Protein AF-A0A378WDT0-F1 (afdb_monomer_lite)

Secondary structure (DSSP, 8-state):
--HHHHHHHHHHHTTS-TTS-HHHHHHHHHHHHHHHHHHHHHHTTPPPPHHHHHHHHHHHHHHHHH--SHHHHHHHHHHHHHHHHHHHHHHTS---HHHHHS-------------

Structure (mmCIF, N/CA/C/O backbone):
data_AF-A0A378WDT0-F1
#
_entry.id   AF-A0A378WDT0-F1
#
loop_
_atom_site.group_PDB
_atom_site.id
_atom_site.type_symbol
_atom_site.label_atom_id
_atom_site.label_alt_id
_atom_site.label_comp_id
_atom_site.label_asym_id
_atom_site.label_entity_id
_atom_site.label_seq_id
_atom_site.pdbx_PDB_ins_code
_atom_site.Cartn_x
_atom_site.Cartn_y
_atom_site.Cartn_z
_atom_site.occupancy
_atom_site.B_iso_or_equiv
_atom_site.auth_seq_id
_atom_site.auth_comp_id
_atom_site.auth_asym_id
_atom_site.auth_atom_id
_atom_site.pdbx_PDB_model_num
ATOM 1 N N . MET A 1 1 ? -18.694 -9.913 4.792 1.00 42.41 1 MET A N 1
ATOM 2 C CA . MET A 1 1 ? -17.510 -10.444 4.072 1.00 42.41 1 MET A CA 1
ATOM 3 C C . MET A 1 1 ? -17.487 -9.944 2.622 1.00 42.41 1 MET A C 1
ATOM 5 O O . MET A 1 1 ? -17.526 -10.750 1.705 1.00 42.41 1 MET A O 1
ATOM 9 N N . SER A 1 2 ? -17.461 -8.627 2.400 1.00 49.72 2 SER A N 1
ATOM 10 C CA . SER A 1 2 ? -17.466 -8.043 1.045 1.00 49.72 2 SER A CA 1
ATOM 11 C C . SER A 1 2 ? -16.103 -7.433 0.726 1.00 49.72 2 SER A C 1
ATOM 13 O O . SER A 1 2 ? -15.420 -7.862 -0.200 1.00 49.72 2 SER A O 1
ATOM 15 N N . ASP A 1 3 ? -15.631 -6.529 1.585 1.00 50.47 3 ASP A N 1
ATOM 16 C CA . ASP A 1 3 ? -14.592 -5.590 1.150 1.00 50.47 3 ASP A CA 1
ATOM 17 C C . ASP A 1 3 ? -13.176 -6.143 1.307 1.00 50.47 3 ASP A C 1
ATOM 19 O O . ASP A 1 3 ? -12.344 -5.962 0.426 1.00 50.47 3 ASP A O 1
ATOM 23 N N . VAL A 1 4 ? -12.910 -6.924 2.360 1.00 50.34 4 VAL A N 1
ATOM 24 C CA . VAL A 1 4 ? -11.612 -7.603 2.551 1.00 50.34 4 VAL A CA 1
ATOM 25 C C . VAL A 1 4 ? -11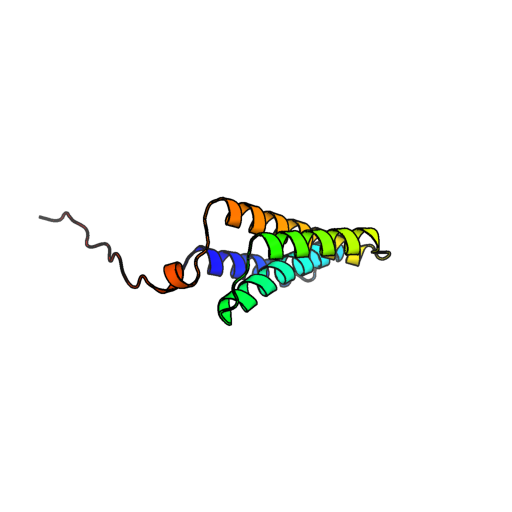.383 -8.685 1.492 1.00 50.34 4 VAL A C 1
ATOM 27 O O . VAL A 1 4 ? -10.258 -8.879 1.026 1.00 50.34 4 VAL A O 1
ATOM 30 N N . LEU A 1 5 ? -12.450 -9.380 1.082 1.00 50.59 5 LEU A N 1
ATOM 31 C CA . LEU A 1 5 ? -12.375 -10.383 0.024 1.00 50.59 5 LEU A CA 1
ATOM 32 C C . LEU A 1 5 ? -12.153 -9.705 -1.334 1.00 50.59 5 LEU A C 1
ATOM 34 O O . LEU A 1 5 ? -11.256 -10.116 -2.061 1.00 50.59 5 LEU A O 1
ATOM 38 N N . ALA A 1 6 ? -12.874 -8.615 -1.620 1.00 56.97 6 ALA A N 1
ATOM 39 C CA . ALA A 1 6 ? -12.684 -7.814 -2.828 1.00 56.97 6 ALA A CA 1
ATOM 40 C C . ALA A 1 6 ? -11.280 -7.188 -2.902 1.00 56.97 6 ALA A C 1
ATOM 42 O O . ALA A 1 6 ? -10.641 -7.232 -3.952 1.00 56.97 6 ALA A O 1
ATOM 43 N N . LEU A 1 7 ? -10.749 -6.681 -1.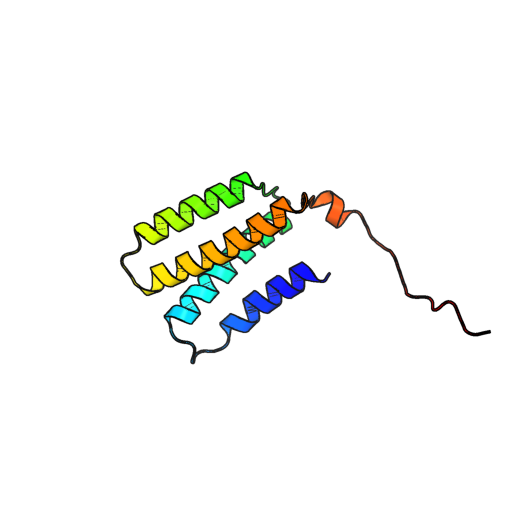784 1.00 54.44 7 LEU A N 1
ATOM 44 C CA . LEU A 1 7 ? -9.373 -6.181 -1.675 1.00 54.44 7 LEU A CA 1
ATOM 45 C C . LEU A 1 7 ? -8.351 -7.283 -1.963 1.00 54.44 7 LEU A C 1
ATOM 47 O O . LEU A 1 7 ? -7.405 -7.077 -2.727 1.00 54.44 7 LEU A O 1
ATOM 51 N N . ARG A 1 8 ? -8.553 -8.476 -1.396 1.00 60.28 8 ARG A N 1
ATOM 52 C CA . ARG A 1 8 ? -7.688 -9.637 -1.631 1.00 60.28 8 ARG A CA 1
ATOM 53 C C . ARG A 1 8 ? -7.764 -10.122 -3.079 1.00 60.28 8 ARG A C 1
ATOM 55 O O . ARG A 1 8 ? -6.726 -10.413 -3.671 1.00 60.28 8 ARG A O 1
ATOM 62 N N . GLU A 1 9 ? -8.954 -10.215 -3.660 1.00 60.62 9 GLU A N 1
ATOM 63 C CA . GLU A 1 9 ? -9.151 -10.655 -5.043 1.00 60.62 9 GLU A CA 1
ATOM 64 C C . GLU A 1 9 ? -8.597 -9.638 -6.044 1.00 60.62 9 GLU A C 1
ATOM 66 O O . GLU A 1 9 ? -7.865 -10.031 -6.951 1.00 60.62 9 GLU A O 1
ATOM 71 N N . ALA A 1 10 ? -8.809 -8.337 -5.825 1.00 57.94 10 ALA A N 1
ATOM 72 C CA . ALA A 1 10 ? -8.216 -7.275 -6.638 1.00 57.94 10 ALA A CA 1
ATOM 73 C C . ALA A 1 10 ? -6.679 -7.269 -6.561 1.00 57.94 10 ALA A C 1
ATOM 75 O O . ALA A 1 10 ? -6.009 -7.042 -7.572 1.00 57.94 10 ALA A O 1
ATOM 76 N N . ALA A 1 11 ? -6.107 -7.555 -5.386 1.00 56.69 11 ALA A N 1
ATOM 77 C CA . ALA A 1 11 ? -4.663 -7.697 -5.213 1.00 56.69 11 ALA A CA 1
ATOM 78 C C . ALA A 1 11 ? -4.105 -8.960 -5.900 1.00 56.69 11 ALA A C 1
ATOM 80 O O . ALA A 1 11 ? -2.997 -8.939 -6.429 1.00 56.69 11 ALA A O 1
ATOM 81 N N . THR A 1 12 ? -4.871 -10.055 -5.924 1.00 56.19 12 THR A N 1
ATOM 82 C CA . THR A 1 12 ? -4.422 -11.358 -6.446 1.00 56.19 12 THR A CA 1
ATOM 83 C C . THR A 1 12 ? -4.609 -11.484 -7.962 1.00 56.19 12 THR A C 1
ATOM 85 O O . THR A 1 12 ? -3.755 -12.058 -8.639 1.00 56.19 12 THR A O 1
ATOM 88 N N . ALA A 1 13 ? -5.695 -10.940 -8.521 1.00 57.84 13 ALA A N 1
ATOM 89 C CA . ALA A 1 13 ? -6.009 -11.026 -9.949 1.00 57.84 13 ALA A CA 1
ATOM 90 C C . ALA A 1 13 ? -4.960 -10.3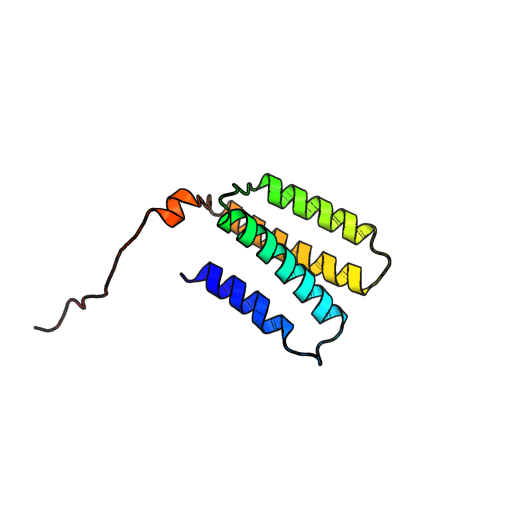25 -10.831 1.00 57.84 13 ALA A C 1
ATOM 92 O O . ALA A 1 13 ? -4.666 -10.786 -11.930 1.00 57.84 13 ALA A O 1
ATOM 93 N N . ARG A 1 14 ? -4.330 -9.259 -10.325 1.00 52.62 14 ARG A N 1
ATOM 94 C CA . ARG A 1 14 ? -3.327 -8.468 -11.058 1.00 52.62 14 ARG A CA 1
ATOM 95 C C . ARG A 1 14 ? -1.933 -9.102 -11.122 1.00 52.62 14 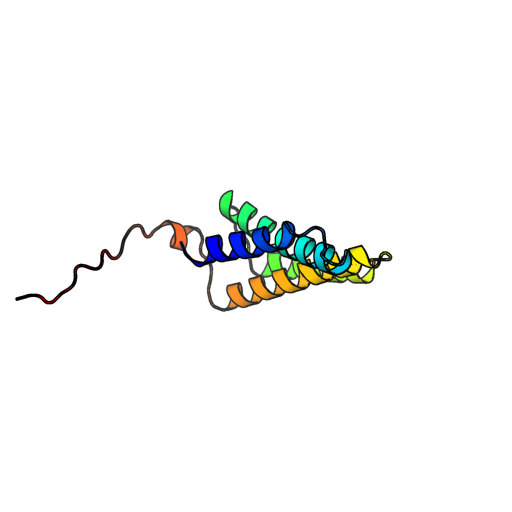ARG A C 1
ATOM 97 O O . ARG A 1 14 ? -1.107 -8.658 -11.907 1.00 52.62 14 ARG A O 1
ATOM 104 N N . ALA A 1 15 ? -1.666 -10.145 -10.334 1.00 51.56 15 ALA A N 1
ATOM 105 C CA . ALA A 1 15 ? -0.342 -10.766 -10.242 1.00 51.56 15 ALA A CA 1
ATOM 106 C C . ALA A 1 15 ? -0.108 -11.931 -11.230 1.00 51.56 15 ALA A C 1
ATOM 108 O O . ALA A 1 15 ? 1.013 -12.429 -11.321 1.00 51.56 15 ALA A O 1
ATOM 109 N N . LYS A 1 16 ? -1.143 -12.415 -11.940 1.00 53.12 16 LYS A N 1
ATOM 110 C CA . LYS A 1 16 ? -1.066 -13.657 -12.741 1.00 53.12 16 LYS A CA 1
ATOM 111 C C . LYS A 1 16 ? -0.718 -13.486 -14.221 1.00 53.12 16 LYS A C 1
ATOM 113 O O . LYS A 1 16 ? -0.444 -14.496 -14.866 1.00 53.12 16 LYS A O 1
ATOM 118 N N . ASP A 1 17 ? -0.692 -12.273 -14.762 1.00 51.88 17 ASP A N 1
ATOM 119 C CA . ASP A 1 17 ? -0.436 -12.077 -16.190 1.00 51.88 17 ASP A CA 1
ATOM 120 C C . ASP A 1 17 ? 1.031 -11.687 -16.446 1.00 51.88 17 ASP A C 1
ATOM 122 O O . ASP A 1 17 ? 1.500 -10.611 -16.085 1.00 51.88 17 ASP A O 1
ATOM 126 N N . ARG A 1 18 ? 1.782 -12.625 -17.032 1.00 52.28 18 ARG A N 1
ATOM 127 C CA . ARG A 1 18 ? 3.225 -12.519 -17.313 1.00 52.28 18 ARG A CA 1
ATOM 128 C C . ARG A 1 18 ? 3.535 -11.771 -18.618 1.00 52.28 18 ARG A C 1
ATOM 130 O O . ARG A 1 18 ? 4.701 -11.690 -18.989 1.00 52.28 18 ARG A O 1
ATOM 137 N N . THR A 1 19 ? 2.516 -11.246 -19.305 1.00 56.78 19 THR A N 1
ATOM 138 C CA . THR A 1 19 ? 2.676 -10.325 -20.449 1.00 56.78 19 THR A CA 1
ATOM 139 C C . THR A 1 19 ? 2.603 -8.851 -20.044 1.00 56.78 19 THR A C 1
ATOM 141 O O . THR A 1 19 ? 2.834 -7.969 -20.869 1.00 56.78 19 THR A O 1
ATOM 144 N N . ILE A 1 20 ? 2.317 -8.583 -18.767 1.00 61.69 20 ILE A N 1
ATOM 145 C CA . ILE A 1 20 ? 2.223 -7.241 -18.208 1.00 61.69 20 ILE A CA 1
ATOM 146 C C . ILE A 1 20 ? 3.602 -6.575 -18.225 1.00 61.69 20 ILE A C 1
ATOM 148 O O . ILE A 1 20 ? 4.587 -7.143 -17.750 1.00 61.69 20 ILE A O 1
ATOM 152 N N . ASP A 1 21 ? 3.637 -5.353 -18.760 1.00 79.94 21 ASP A N 1
ATOM 153 C CA . ASP A 1 21 ? 4.775 -4.437 -18.698 1.00 79.94 21 ASP A CA 1
ATOM 154 C C . ASP A 1 21 ? 5.447 -4.505 -17.305 1.00 79.94 21 ASP A C 1
ATOM 156 O O . ASP A 1 21 ? 4.751 -4.387 -16.289 1.00 79.94 21 ASP A O 1
ATOM 160 N N . PRO A 1 22 ? 6.779 -4.691 -17.214 1.00 80.81 22 PRO A N 1
ATOM 161 C CA . PRO A 1 22 ? 7.473 -4.853 -15.936 1.00 80.81 22 PRO A CA 1
ATOM 162 C C . PRO A 1 22 ? 7.196 -3.738 -14.919 1.00 80.81 22 PRO A C 1
ATOM 164 O O . PRO A 1 22 ? 7.195 -3.984 -13.713 1.00 80.81 22 PRO A O 1
ATOM 167 N N . ASN A 1 23 ? 6.922 -2.522 -15.388 1.00 83.44 23 ASN A N 1
ATOM 168 C CA . ASN A 1 23 ? 6.556 -1.384 -14.558 1.00 83.44 23 ASN A CA 1
ATOM 169 C C . ASN A 1 23 ? 5.132 -1.508 -14.013 1.00 83.44 23 ASN A C 1
ATOM 171 O O . ASN A 1 23 ? 4.894 -1.260 -12.832 1.00 83.44 23 ASN A O 1
ATOM 175 N N . VAL A 1 24 ? 4.186 -1.944 -14.845 1.00 81.94 24 VAL A N 1
ATOM 176 C CA . VAL A 1 24 ? 2.803 -2.205 -14.421 1.00 81.94 24 VAL A CA 1
ATOM 177 C C . VAL A 1 24 ? 2.771 -3.352 -13.408 1.00 81.94 24 VAL A C 1
ATOM 179 O O . VAL A 1 24 ? 2.076 -3.269 -12.391 1.00 81.94 24 VAL A O 1
ATOM 182 N N . PHE A 1 25 ? 3.585 -4.389 -13.619 1.00 83.50 25 PHE A N 1
ATOM 183 C CA . PHE A 1 25 ? 3.758 -5.467 -12.649 1.00 83.50 25 PHE A CA 1
ATOM 184 C C . PHE A 1 25 ? 4.360 -4.956 -11.331 1.00 83.50 25 PHE A C 1
ATOM 186 O O . PHE A 1 25 ? 3.835 -5.263 -10.257 1.00 83.50 25 PHE A O 1
ATOM 193 N N . ALA A 1 26 ? 5.417 -4.138 -11.389 1.00 86.06 26 ALA A N 1
ATOM 194 C CA . ALA A 1 26 ? 6.037 -3.544 -10.204 1.00 86.06 26 ALA A CA 1
ATOM 195 C C . ALA A 1 26 ? 5.044 -2.674 -9.416 1.00 86.06 26 ALA A C 1
ATOM 197 O O . ALA A 1 26 ? 4.917 -2.835 -8.200 1.00 86.06 26 ALA A O 1
ATOM 198 N N . TYR A 1 27 ? 4.271 -1.833 -10.106 1.00 87.12 27 TYR A N 1
ATOM 199 C CA . TYR A 1 27 ? 3.217 -1.010 -9.514 1.00 87.12 27 TYR A CA 1
ATOM 200 C C . TYR A 1 27 ? 2.174 -1.848 -8.775 1.00 87.12 27 TYR A C 1
ATOM 202 O O . TYR A 1 27 ? 1.893 -1.619 -7.595 1.00 87.12 27 TYR A O 1
ATOM 210 N N . HIS A 1 28 ? 1.617 -2.869 -9.428 1.00 84.19 28 HIS A N 1
ATOM 211 C CA . HIS A 1 28 ? 0.627 -3.730 -8.786 1.00 84.19 28 HIS A CA 1
ATOM 212 C C . HIS A 1 28 ? 1.214 -4.548 -7.636 1.00 84.19 28 HIS A C 1
ATOM 214 O O . HIS A 1 28 ? 0.529 -4.756 -6.634 1.00 84.19 28 HIS A O 1
ATOM 220 N N . THR A 1 29 ? 2.486 -4.937 -7.728 1.00 87.06 29 THR A N 1
ATOM 221 C CA . THR A 1 29 ? 3.199 -5.610 -6.637 1.00 87.06 29 THR A CA 1
ATOM 222 C C . THR A 1 29 ? 3.316 -4.703 -5.411 1.00 87.06 29 THR A C 1
ATOM 224 O O . THR A 1 29 ? 2.968 -5.128 -4.309 1.00 87.06 29 THR A O 1
ATOM 227 N N . GLY A 1 30 ? 3.731 -3.445 -5.584 1.00 88.12 30 GLY A N 1
ATOM 228 C CA . GLY A 1 30 ? 3.819 -2.482 -4.481 1.00 88.12 30 GLY A CA 1
ATOM 229 C C . GLY A 1 30 ? 2.462 -2.171 -3.855 1.00 88.12 30 GLY A C 1
ATOM 230 O O . GLY A 1 30 ? 2.322 -2.160 -2.631 1.00 88.12 30 GLY A O 1
ATOM 231 N N . SER A 1 31 ? 1.436 -2.020 -4.694 1.00 87.00 31 SER A N 1
ATOM 232 C CA . SER A 1 31 ? 0.049 -1.828 -4.264 1.00 87.00 31 SER A CA 1
ATOM 233 C C . SER A 1 31 ? -0.464 -3.008 -3.424 1.00 87.00 31 SER A C 1
ATOM 235 O O . SER A 1 31 ? -0.944 -2.820 -2.305 1.00 87.00 31 SER A O 1
ATOM 237 N N . ALA A 1 32 ? -0.294 -4.242 -3.908 1.00 85.62 32 ALA A N 1
ATOM 238 C CA . ALA A 1 32 ? -0.710 -5.447 -3.194 1.00 85.62 32 ALA A CA 1
ATOM 239 C C . ALA A 1 32 ? 0.061 -5.646 -1.879 1.00 85.62 32 ALA A C 1
ATOM 241 O O . ALA A 1 32 ? -0.520 -6.074 -0.879 1.00 85.62 32 ALA A O 1
ATOM 242 N N . TYR A 1 33 ? 1.357 -5.322 -1.858 1.00 90.31 33 TYR A N 1
ATOM 243 C CA . TYR A 1 33 ? 2.182 -5.419 -0.656 1.00 90.31 33 TYR A CA 1
ATOM 244 C C . TYR A 1 33 ? 1.701 -4.478 0.456 1.00 90.31 33 TYR A C 1
ATOM 246 O O . TYR A 1 33 ? 1.586 -4.908 1.606 1.00 90.31 33 TYR A O 1
ATOM 254 N N . ALA A 1 34 ? 1.366 -3.228 0.120 1.00 88.31 34 ALA A N 1
ATOM 255 C CA . ALA A 1 34 ? 0.832 -2.260 1.079 1.00 88.31 34 ALA A CA 1
ATOM 256 C C . ALA A 1 34 ? -0.495 -2.739 1.696 1.00 88.31 34 ALA A C 1
ATOM 258 O O . ALA A 1 34 ? -0.621 -2.782 2.920 1.00 88.31 34 ALA A O 1
ATOM 259 N N . ALA A 1 35 ? -1.440 -3.202 0.869 1.00 86.31 35 ALA A N 1
ATOM 260 C CA . ALA A 1 35 ? -2.703 -3.764 1.355 1.00 86.31 35 ALA A CA 1
ATOM 261 C C . ALA A 1 35 ? -2.480 -4.991 2.253 1.00 86.31 35 ALA A C 1
ATOM 263 O O . ALA A 1 35 ? -3.057 -5.099 3.334 1.00 86.31 35 ALA A O 1
ATOM 264 N N . ARG A 1 36 ? -1.603 -5.912 1.833 1.00 87.88 36 ARG A N 1
ATOM 265 C CA . ARG A 1 36 ? -1.316 -7.137 2.585 1.00 87.88 36 ARG A CA 1
ATOM 266 C C . ARG A 1 36 ? -0.725 -6.850 3.961 1.00 87.88 36 ARG A C 1
ATOM 268 O O . ARG A 1 36 ? -1.060 -7.568 4.895 1.00 87.88 36 ARG A O 1
ATOM 275 N N . LYS A 1 37 ? 0.138 -5.839 4.097 1.00 88.69 37 LYS A N 1
ATOM 276 C CA . LYS A 1 37 ? 0.711 -5.461 5.396 1.00 88.69 37 LYS A CA 1
ATOM 277 C C . LYS A 1 37 ? -0.358 -5.060 6.401 1.00 88.69 37 LYS A C 1
ATOM 279 O O . LYS A 1 37 ? -0.369 -5.597 7.501 1.00 88.69 37 LYS A O 1
ATOM 284 N N . VAL A 1 38 ? -1.264 -4.172 5.998 1.00 85.81 38 VAL A N 1
ATOM 285 C CA . VAL A 1 38 ? -2.353 -3.709 6.866 1.00 85.81 38 VAL A CA 1
ATOM 286 C C . VAL A 1 38 ? -3.283 -4.868 7.215 1.00 85.81 38 VAL A C 1
ATOM 288 O O . VAL A 1 38 ? -3.562 -5.094 8.386 1.00 85.81 38 VAL A O 1
ATOM 291 N N . LEU A 1 39 ? -3.685 -5.673 6.226 1.00 84.50 39 LEU A N 1
ATOM 292 C CA . LEU A 1 39 ? -4.530 -6.846 6.470 1.00 84.50 39 LEU A CA 1
ATOM 293 C C . LEU A 1 39 ? -3.869 -7.874 7.397 1.00 84.50 39 LEU A C 1
ATOM 295 O O . LEU A 1 39 ? -4.555 -8.483 8.210 1.00 84.50 39 LEU A O 1
ATOM 299 N N . TYR A 1 40 ? -2.556 -8.085 7.274 1.00 83.38 40 TYR A N 1
ATOM 300 C CA . TYR A 1 40 ? -1.826 -9.009 8.137 1.00 83.38 40 TYR A CA 1
ATOM 301 C C . TYR A 1 40 ? -1.756 -8.498 9.576 1.00 83.38 40 TYR A C 1
ATOM 303 O O . TYR A 1 40 ? -2.060 -9.268 10.479 1.00 83.38 40 TYR A O 1
ATOM 311 N N . ALA A 1 41 ? -1.422 -7.220 9.777 1.00 79.50 41 ALA A N 1
ATOM 312 C CA . ALA A 1 41 ? -1.404 -6.587 11.095 1.00 79.50 41 ALA A CA 1
ATOM 313 C C . ALA A 1 41 ? -2.771 -6.713 11.792 1.00 79.50 41 ALA A C 1
ATOM 315 O O . ALA A 1 41 ? -2.866 -7.246 12.895 1.00 79.50 41 ALA A O 1
ATOM 316 N N . LEU A 1 42 ? -3.852 -6.362 11.089 1.00 80.06 42 LEU A N 1
ATOM 317 C CA . LEU A 1 42 ? -5.214 -6.527 11.604 1.00 80.06 42 LEU A CA 1
ATOM 318 C C . LEU A 1 42 ? -5.541 -7.994 11.929 1.00 80.06 42 LEU A C 1
ATOM 320 O O . LEU A 1 42 ? -6.156 -8.281 12.952 1.00 80.06 42 LEU A O 1
ATOM 324 N N . ALA A 1 43 ? -5.119 -8.941 11.084 1.00 76.75 43 ALA A N 1
ATOM 325 C CA . ALA A 1 43 ? -5.380 -10.365 11.293 1.00 76.75 43 ALA A CA 1
ATOM 326 C C . ALA A 1 43 ? -4.644 -10.953 12.509 1.00 76.75 43 ALA A C 1
ATOM 328 O O . ALA A 1 43 ? -5.127 -11.924 13.088 1.00 76.75 43 ALA A O 1
ATOM 329 N N . VAL A 1 44 ? -3.496 -10.388 12.896 1.00 84.00 44 VAL A N 1
ATOM 330 C CA . VAL A 1 44 ? -2.769 -10.786 14.114 1.00 84.00 44 VAL A CA 1
ATOM 331 C C . VAL A 1 44 ? -3.202 -9.994 15.355 1.00 84.00 44 VAL A C 1
ATOM 333 O O . VAL A 1 44 ? -2.635 -10.192 16.426 1.00 84.00 44 VAL A O 1
ATOM 336 N N . GLY A 1 45 ? -4.220 -9.135 15.231 1.00 77.38 45 GLY A N 1
ATOM 337 C CA . GLY A 1 45 ? -4.766 -8.337 16.330 1.00 77.38 45 GLY A CA 1
ATOM 338 C C . GLY A 1 45 ? -3.988 -7.054 16.631 1.00 77.38 45 GLY A C 1
ATOM 339 O O . GLY A 1 45 ? -4.188 -6.462 17.689 1.00 77.38 45 GLY A O 1
ATOM 340 N N . GLU A 1 46 ? -3.100 -6.610 15.736 1.00 80.38 46 GLU A N 1
ATOM 341 C CA . GLU A 1 46 ? -2.455 -5.303 15.868 1.00 80.38 46 GLU A CA 1
ATOM 342 C C . GLU A 1 46 ? -3.446 -4.177 15.550 1.00 80.38 46 GLU A C 1
ATOM 344 O O . GLU A 1 46 ? -4.254 -4.260 14.620 1.00 80.38 46 GLU A O 1
ATOM 349 N N . ILE A 1 47 ? -3.346 -3.088 16.311 1.00 81.12 47 ILE A N 1
ATOM 350 C CA . ILE A 1 47 ? -4.095 -1.861 16.051 1.00 81.12 47 ILE A CA 1
ATOM 351 C C . ILE A 1 47 ? -3.299 -1.038 15.040 1.00 81.12 47 ILE A C 1
ATOM 353 O O . ILE A 1 47 ? -2.180 -0.620 15.325 1.00 81.12 47 ILE A O 1
ATOM 357 N N . ILE A 1 48 ? -3.894 -0.788 13.874 1.00 83.12 48 ILE A N 1
ATOM 358 C CA . ILE A 1 48 ? -3.362 0.140 12.873 1.00 83.12 48 ILE A CA 1
ATOM 359 C C . ILE A 1 48 ? -4.116 1.461 12.993 1.00 83.12 48 ILE A C 1
ATOM 361 O O . ILE A 1 48 ? -5.338 1.513 12.846 1.00 83.12 48 ILE A O 1
ATOM 365 N N . THR A 1 49 ? -3.385 2.537 13.260 1.00 85.38 49 THR A N 1
ATOM 366 C CA . THR A 1 49 ? -3.936 3.889 13.358 1.00 85.38 49 THR A CA 1
ATOM 367 C C . THR A 1 49 ? -3.781 4.656 12.047 1.00 85.38 49 THR A C 1
ATOM 369 O O . THR A 1 49 ? -2.979 4.307 11.179 1.00 85.38 49 THR A O 1
ATOM 372 N N . GLU A 1 50 ? -4.513 5.764 11.914 1.00 86.38 50 GLU A N 1
ATOM 373 C CA . GLU A 1 50 ? -4.317 6.696 10.799 1.00 86.38 50 GLU A CA 1
ATOM 374 C C . GLU A 1 50 ? -2.865 7.206 10.740 1.00 86.38 50 GLU A C 1
ATOM 376 O O . GLU A 1 50 ? -2.269 7.265 9.665 1.00 86.38 50 GLU A O 1
ATOM 381 N N . SER A 1 51 ? -2.266 7.494 11.901 1.00 87.50 51 SER A N 1
ATOM 382 C CA . SER A 1 51 ? -0.868 7.928 12.021 1.00 87.50 51 SER A CA 1
ATOM 383 C C . SER A 1 51 ? 0.114 6.885 11.468 1.00 87.50 51 SER A C 1
ATOM 385 O O . SER A 1 51 ? 1.077 7.239 10.786 1.00 87.50 51 SER A O 1
ATOM 387 N N . ASP A 1 52 ? -0.151 5.590 11.669 1.00 86.50 52 ASP A N 1
ATOM 388 C CA . ASP A 1 52 ? 0.691 4.513 11.128 1.00 86.50 52 ASP A CA 1
ATOM 389 C C . ASP A 1 52 ? 0.651 4.474 9.594 1.00 86.50 52 ASP A C 1
ATOM 391 O O . ASP A 1 52 ? 1.679 4.276 8.931 1.00 86.50 52 ASP A O 1
ATOM 395 N N . LEU A 1 53 ? -0.525 4.720 9.009 1.00 87.75 53 LEU A N 1
ATOM 396 C CA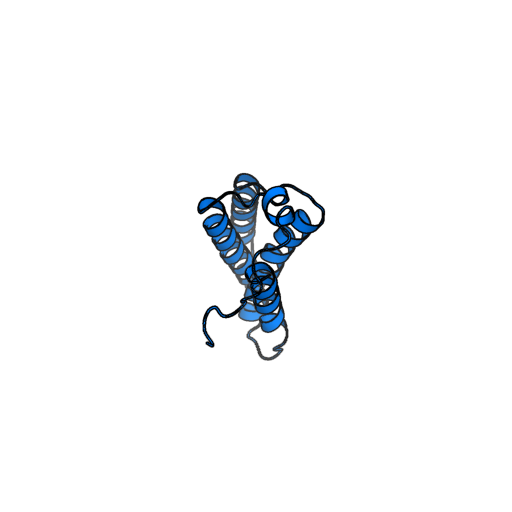 . LEU A 1 53 ? -0.680 4.827 7.560 1.00 87.75 53 LEU A CA 1
ATOM 397 C C . LEU A 1 53 ? -0.020 6.103 7.014 1.00 87.75 53 LEU A C 1
ATOM 399 O O . LEU A 1 53 ? 0.654 6.035 5.986 1.00 87.75 53 LEU A O 1
ATOM 403 N N . GLN A 1 54 ? -0.132 7.242 7.709 1.00 92.06 54 GLN A N 1
ATOM 404 C CA . GLN A 1 54 ? 0.557 8.492 7.344 1.00 92.06 54 GLN A CA 1
ATOM 405 C C . GLN A 1 54 ? 2.087 8.340 7.407 1.00 92.06 54 GLN A C 1
ATOM 407 O O . GLN A 1 54 ? 2.807 8.773 6.500 1.00 92.06 54 GLN A O 1
ATOM 412 N N . SER A 1 55 ? 2.596 7.665 8.439 1.00 93.38 55 SER A N 1
ATOM 413 C CA . SER A 1 55 ? 4.015 7.327 8.586 1.00 93.38 55 SER A CA 1
ATOM 414 C C . SER A 1 55 ? 4.491 6.418 7.449 1.00 93.38 55 SER A C 1
ATOM 416 O O . SER A 1 55 ? 5.513 6.680 6.807 1.00 93.38 55 SER A O 1
ATOM 418 N N . THR A 1 56 ? 3.697 5.398 7.110 1.00 93.50 56 THR A N 1
ATOM 419 C CA . THR A 1 56 ? 3.966 4.509 5.971 1.00 93.50 56 THR A CA 1
ATOM 420 C C . THR A 1 56 ? 3.995 5.277 4.649 1.00 93.50 56 THR A C 1
ATOM 422 O O . THR A 1 56 ? 4.906 5.073 3.845 1.00 93.50 56 THR A O 1
ATOM 425 N N . LEU A 1 57 ? 3.054 6.199 4.434 1.00 92.88 57 LEU A N 1
ATOM 426 C CA . LEU A 1 57 ? 2.997 7.039 3.238 1.00 92.88 57 LEU A CA 1
ATOM 427 C C . LEU A 1 57 ? 4.232 7.947 3.123 1.00 92.88 57 LEU A C 1
ATOM 429 O O . LEU A 1 57 ? 4.834 8.042 2.051 1.00 92.88 57 LEU A O 1
ATOM 433 N N . THR A 1 58 ? 4.656 8.552 4.234 1.00 95.06 58 THR A N 1
ATOM 434 C CA . THR A 1 58 ? 5.858 9.402 4.300 1.00 95.06 58 THR A CA 1
ATOM 435 C C . THR A 1 58 ? 7.109 8.604 3.946 1.00 95.06 58 THR A C 1
ATOM 437 O O . THR A 1 58 ? 7.927 9.038 3.130 1.00 95.06 58 THR A O 1
ATOM 440 N N . LYS A 1 59 ? 7.232 7.396 4.506 1.00 95.88 59 LYS A N 1
ATOM 441 C CA . LYS A 1 59 ? 8.337 6.486 4.205 1.00 95.88 59 LYS A CA 1
ATOM 442 C C . LYS A 1 59 ? 8.360 6.089 2.730 1.00 95.88 59 LYS A C 1
ATOM 444 O O . LYS A 1 59 ? 9.403 6.205 2.101 1.00 95.88 59 LYS A O 1
ATOM 449 N N . LEU A 1 60 ? 7.226 5.671 2.167 1.00 92.19 60 LEU A N 1
ATOM 450 C CA . LEU A 1 60 ? 7.140 5.287 0.755 1.00 92.19 60 LEU A CA 1
ATOM 451 C C . LEU A 1 60 ? 7.468 6.452 -0.186 1.00 92.19 60 LEU A C 1
ATOM 453 O O . LEU A 1 60 ? 8.113 6.242 -1.208 1.00 92.19 60 LEU A O 1
ATOM 457 N N . THR A 1 61 ? 7.066 7.672 0.172 1.00 92.00 61 THR A N 1
ATOM 458 C CA . THR A 1 61 ? 7.396 8.885 -0.592 1.00 92.00 61 THR A CA 1
ATOM 459 C C . THR A 1 61 ? 8.896 9.168 -0.545 1.00 92.00 61 THR A C 1
ATOM 461 O O . THR A 1 61 ? 9.519 9.376 -1.581 1.00 92.00 61 THR A O 1
ATOM 464 N N . THR A 1 62 ? 9.504 9.063 0.640 1.00 93.88 62 THR A N 1
ATOM 465 C CA . THR A 1 62 ? 10.959 9.206 0.811 1.00 93.88 62 THR A CA 1
ATOM 466 C C . THR A 1 62 ? 11.731 8.135 0.032 1.00 93.88 62 THR A C 1
ATOM 468 O O . THR A 1 62 ? 12.768 8.415 -0.570 1.00 93.88 62 THR A O 1
ATOM 471 N N . ASP A 1 63 ? 11.251 6.892 0.049 1.00 93.38 63 ASP A N 1
ATOM 472 C CA . ASP A 1 63 ? 11.875 5.785 -0.674 1.00 93.38 63 ASP A CA 1
ATOM 473 C C . ASP A 1 63 ? 11.736 5.966 -2.198 1.00 93.38 63 ASP A C 1
ATOM 475 O O . ASP A 1 63 ? 12.689 5.697 -2.930 1.00 93.38 63 ASP A O 1
ATOM 479 N N . LEU A 1 64 ? 10.604 6.506 -2.675 1.00 90.50 64 LEU A N 1
ATOM 480 C CA . LEU A 1 64 ? 10.402 6.882 -4.078 1.00 90.50 64 LEU A CA 1
ATOM 481 C C . LEU A 1 64 ? 11.391 7.965 -4.527 1.00 90.50 64 LEU A C 1
ATOM 483 O O . LEU A 1 64 ? 12.007 7.820 -5.580 1.00 90.50 64 LEU A O 1
ATOM 487 N N . GLU A 1 65 ? 11.585 9.020 -3.733 1.00 92.00 65 GLU A N 1
ATOM 488 C CA . GLU A 1 65 ? 12.546 10.094 -4.036 1.00 92.00 65 GLU A CA 1
ATOM 489 C C . GLU A 1 65 ? 13.988 9.576 -4.147 1.00 92.00 65 GLU A C 1
ATOM 491 O O . GLU A 1 65 ? 14.790 10.086 -4.930 1.00 92.00 65 GLU A O 1
ATOM 496 N N . LYS A 1 66 ? 14.323 8.533 -3.379 1.00 91.75 66 LYS A N 1
ATOM 497 C CA . LYS A 1 66 ? 15.648 7.897 -3.385 1.00 91.75 66 LYS A CA 1
ATOM 498 C C . LYS A 1 66 ? 15.795 6.809 -4.452 1.00 91.75 66 LYS A C 1
ATOM 500 O O . LYS A 1 66 ? 16.918 6.354 -4.696 1.00 91.75 66 LYS A O 1
ATOM 505 N N . ALA A 1 67 ? 14.701 6.369 -5.073 1.00 89.00 67 ALA A N 1
ATOM 506 C CA . ALA A 1 67 ? 14.701 5.255 -6.008 1.00 89.00 67 ALA A CA 1
ATOM 507 C C . ALA A 1 67 ? 15.416 5.624 -7.315 1.00 89.00 67 ALA A C 1
ATOM 509 O O . ALA A 1 67 ? 14.959 6.459 -8.097 1.00 89.00 67 ALA A O 1
ATOM 510 N N . ARG A 1 68 ? 16.544 4.952 -7.566 1.00 85.19 68 ARG A N 1
ATOM 511 C CA . ARG A 1 68 ? 17.357 5.136 -8.780 1.00 85.19 68 ARG A CA 1
ATOM 512 C C . ARG A 1 68 ? 16.889 4.279 -9.951 1.00 85.19 68 ARG A C 1
ATOM 514 O O . ARG A 1 68 ? 17.109 4.637 -11.102 1.00 85.19 68 ARG A O 1
ATOM 521 N N . GLU A 1 69 ? 16.269 3.142 -9.657 1.00 89.50 69 GLU A N 1
ATOM 522 C CA . GLU A 1 69 ? 15.781 2.206 -10.666 1.00 89.50 69 GLU A CA 1
ATOM 523 C C . GLU A 1 69 ? 14.317 2.483 -10.990 1.00 89.50 69 GLU A C 1
ATOM 525 O O . GLU A 1 69 ? 13.484 2.635 -10.094 1.00 89.50 69 GLU A O 1
ATOM 530 N N . HIS A 1 70 ? 13.995 2.494 -12.282 1.00 84.38 70 HIS A N 1
ATOM 531 C CA . HIS A 1 70 ? 12.656 2.838 -12.751 1.00 84.38 70 HIS A CA 1
ATOM 532 C C . HIS A 1 70 ? 11.583 1.873 -12.220 1.00 84.38 70 HIS A C 1
ATOM 534 O O . HIS A 1 70 ? 10.521 2.305 -11.784 1.00 84.38 70 HIS A O 1
ATOM 540 N N . GLN A 1 71 ? 11.879 0.572 -12.145 1.00 81.06 71 GLN A N 1
ATOM 541 C CA . GLN A 1 71 ? 10.947 -0.411 -11.580 1.00 81.06 71 GLN A CA 1
ATOM 542 C C . GLN A 1 71 ? 10.671 -0.178 -10.087 1.00 81.06 71 GLN A C 1
ATOM 544 O O . GLN A 1 71 ? 9.536 -0.345 -9.643 1.00 81.06 71 GLN A O 1
ATOM 549 N N . HIS A 1 72 ? 11.670 0.260 -9.312 1.00 88.88 72 HIS A N 1
ATOM 550 C CA . HIS A 1 72 ? 11.461 0.623 -7.909 1.00 88.88 72 HIS A CA 1
ATOM 551 C C . HIS A 1 72 ? 10.571 1.858 -7.773 1.00 88.88 72 HIS A C 1
ATOM 553 O O . HIS A 1 72 ? 9.718 1.888 -6.889 1.00 88.88 72 HIS A O 1
ATOM 559 N N . GLN A 1 73 ? 10.698 2.836 -8.674 1.00 90.25 73 GLN A N 1
ATOM 560 C CA . GLN A 1 73 ? 9.797 3.990 -8.691 1.00 90.25 73 GLN A CA 1
ATOM 561 C C . GLN A 1 73 ? 8.346 3.540 -8.878 1.00 90.25 73 GLN A C 1
ATOM 563 O O . GLN A 1 73 ? 7.494 3.879 -8.060 1.00 90.25 73 GLN A O 1
ATOM 568 N N . TRP A 1 74 ? 8.078 2.685 -9.869 1.00 89.19 74 TRP A N 1
ATOM 569 C CA . TRP A 1 74 ? 6.742 2.126 -10.088 1.00 89.19 74 TRP A CA 1
ATOM 570 C C . TRP A 1 74 ? 6.220 1.335 -8.889 1.00 89.19 74 TRP A C 1
ATOM 572 O O . TRP A 1 74 ? 5.070 1.521 -8.488 1.00 89.19 74 TRP A O 1
ATOM 582 N N . TYR A 1 75 ? 7.068 0.508 -8.275 1.00 91.12 75 TYR A N 1
ATOM 583 C CA . TYR A 1 75 ? 6.731 -0.215 -7.050 1.00 91.12 75 TYR A CA 1
ATOM 584 C C . TYR A 1 75 ? 6.305 0.732 -5.919 1.00 91.12 75 TYR A C 1
ATOM 586 O O . TYR A 1 75 ? 5.221 0.567 -5.351 1.00 91.12 75 TYR A O 1
ATOM 594 N N . TYR A 1 76 ? 7.106 1.757 -5.615 1.00 91.12 76 TYR A N 1
ATOM 595 C CA . TYR A 1 76 ? 6.772 2.715 -4.561 1.00 91.12 76 TYR A CA 1
ATOM 596 C C . TYR A 1 76 ? 5.529 3.536 -4.908 1.00 91.12 76 TYR A C 1
ATOM 598 O O . TYR A 1 76 ? 4.675 3.712 -4.042 1.00 91.12 76 TYR A O 1
ATOM 606 N N . SER A 1 77 ? 5.348 3.950 -6.167 1.00 90.44 77 SER A N 1
ATOM 607 C CA . SER A 1 77 ? 4.121 4.617 -6.624 1.00 90.44 77 SER A CA 1
ATOM 608 C C . SER A 1 77 ? 2.870 3.761 -6.397 1.00 90.44 77 SER A C 1
ATOM 610 O O . SER A 1 77 ? 1.836 4.280 -5.975 1.00 90.44 77 SER A O 1
ATOM 612 N N . GLY A 1 78 ? 2.957 2.447 -6.615 1.00 83.06 78 GLY A N 1
ATOM 613 C CA . GLY A 1 78 ? 1.871 1.512 -6.319 1.00 83.06 78 GLY A CA 1
ATOM 614 C C . GLY A 1 78 ? 1.555 1.411 -4.830 1.00 83.06 78 GLY A C 1
ATOM 615 O O . GLY A 1 78 ? 0.386 1.445 -4.435 1.00 83.06 78 GLY A O 1
ATOM 616 N N . GLY A 1 79 ? 2.596 1.336 -3.997 1.00 89.00 79 GLY A N 1
ATOM 617 C CA . GLY A 1 79 ? 2.459 1.348 -2.541 1.00 89.00 79 GLY A CA 1
ATOM 618 C C . GLY A 1 79 ? 1.833 2.645 -2.019 1.00 89.00 79 GLY A C 1
ATOM 619 O O . GLY A 1 79 ? 0.931 2.591 -1.183 1.00 89.00 79 GLY A O 1
ATOM 620 N N . ILE A 1 80 ? 2.262 3.800 -2.543 1.00 90.75 80 ILE A N 1
ATOM 621 C CA . ILE A 1 80 ? 1.711 5.127 -2.226 1.00 90.75 80 ILE A CA 1
ATOM 622 C C . ILE A 1 80 ? 0.224 5.168 -2.569 1.00 90.75 80 ILE A C 1
ATOM 624 O O . ILE A 1 80 ? -0.586 5.496 -1.709 1.00 90.75 80 ILE A O 1
ATOM 628 N N . ALA A 1 81 ? -0.154 4.766 -3.787 1.00 90.06 81 ALA A N 1
ATOM 629 C CA . ALA A 1 81 ? -1.549 4.783 -4.222 1.00 90.06 81 ALA A CA 1
ATOM 630 C C . ALA A 1 81 ? -2.461 3.954 -3.302 1.00 90.06 81 ALA A C 1
ATOM 632 O O . ALA A 1 81 ? -3.522 4.427 -2.896 1.00 90.06 81 ALA A O 1
ATOM 633 N N . MET A 1 82 ? -2.036 2.742 -2.926 1.00 89.69 82 MET A N 1
ATOM 634 C CA . MET A 1 82 ? -2.814 1.899 -2.013 1.00 89.69 82 MET A CA 1
ATOM 635 C C . MET A 1 82 ? -2.852 2.459 -0.588 1.00 89.69 82 MET A C 1
ATOM 637 O O . MET A 1 82 ? -3.902 2.445 0.043 1.00 89.69 82 MET A O 1
ATOM 641 N N . THR A 1 83 ? -1.736 2.980 -0.075 1.00 88.50 83 THR A N 1
ATOM 642 C CA . THR A 1 83 ? -1.685 3.549 1.283 1.00 88.50 83 THR A CA 1
ATOM 643 C C . THR A 1 83 ? -2.571 4.791 1.392 1.00 88.50 83 THR A C 1
ATOM 645 O O . THR A 1 83 ? -3.314 4.923 2.360 1.00 88.50 83 THR A O 1
ATOM 648 N N . THR A 1 84 ? -2.578 5.654 0.371 1.00 86.00 84 THR A N 1
ATOM 649 C CA . THR A 1 84 ? -3.495 6.801 0.273 1.00 86.00 84 THR A CA 1
ATOM 650 C C . THR A 1 84 ? -4.953 6.355 0.217 1.00 86.00 84 THR A C 1
ATOM 652 O O . THR A 1 84 ? -5.791 6.932 0.905 1.00 86.00 84 THR A O 1
ATOM 655 N N . TYR A 1 85 ? -5.265 5.313 -0.561 1.00 84.00 85 TYR A N 1
ATOM 656 C CA . TYR A 1 85 ? -6.612 4.743 -0.589 1.00 84.00 85 TYR A CA 1
ATOM 657 C C . TYR A 1 85 ? -7.041 4.248 0.800 1.00 84.00 85 TYR A C 1
ATOM 659 O O . TYR A 1 85 ? -8.119 4.605 1.265 1.00 84.00 85 TYR A O 1
ATOM 667 N N . LEU A 1 86 ? -6.186 3.490 1.496 1.00 84.81 86 LEU A N 1
ATOM 668 C CA . LEU A 1 86 ? -6.463 3.005 2.852 1.00 84.81 86 LEU A CA 1
ATOM 669 C C . LEU A 1 86 ? -6.674 4.160 3.841 1.00 84.81 86 LEU A C 1
ATOM 671 O O . LEU A 1 86 ? -7.620 4.112 4.618 1.00 84.81 86 LEU A O 1
ATOM 675 N N . LEU A 1 87 ? -5.860 5.217 3.763 1.00 84.44 87 LEU A N 1
ATOM 676 C CA . LEU A 1 87 ? -6.021 6.453 4.541 1.00 84.44 87 LEU A CA 1
ATOM 677 C C . LEU A 1 87 ? -7.385 7.113 4.329 1.00 84.44 87 LEU A C 1
ATOM 679 O O . LEU A 1 87 ? -8.049 7.486 5.292 1.00 84.44 87 LEU A O 1
ATOM 683 N N . GLN A 1 88 ? -7.820 7.225 3.073 1.00 81.19 88 GLN A N 1
ATOM 684 C CA . GLN A 1 88 ? -9.132 7.778 2.736 1.00 81.19 88 GLN A CA 1
ATOM 685 C C . GLN A 1 88 ? -10.277 6.914 3.265 1.00 81.19 88 GLN A C 1
ATOM 687 O O . GLN A 1 88 ? -11.297 7.454 3.668 1.00 81.19 88 GLN A O 1
ATOM 692 N N . GLN A 1 89 ? -10.132 5.585 3.268 1.00 78.81 89 GLN A N 1
ATOM 693 C CA . GLN A 1 89 ? -11.146 4.710 3.863 1.00 78.81 89 GLN A CA 1
ATOM 694 C C . GLN A 1 89 ? -11.162 4.815 5.395 1.00 78.81 89 GLN A C 1
ATOM 696 O O . GLN A 1 89 ? -12.228 4.739 5.996 1.00 78.81 89 GLN A O 1
ATOM 701 N N . TRP A 1 90 ? -10.005 5.045 6.022 1.00 73.31 90 TRP A N 1
ATOM 702 C CA . TRP A 1 90 ? -9.879 5.193 7.476 1.00 73.31 90 TRP A CA 1
ATOM 703 C C . TRP A 1 90 ? -10.535 6.469 8.012 1.00 73.31 90 TRP A C 1
ATOM 705 O O . TRP A 1 90 ? -11.160 6.444 9.070 1.00 73.31 90 TRP A O 1
ATOM 715 N N . SER A 1 91 ? -10.424 7.585 7.285 1.00 63.00 91 SER A N 1
ATOM 716 C CA . SER A 1 91 ? -10.997 8.871 7.706 1.00 63.00 91 SER A CA 1
ATOM 717 C C . SER A 1 91 ? -12.529 8.925 7.623 1.00 63.00 91 SER A C 1
ATOM 719 O O . SER A 1 91 ? -13.146 9.788 8.244 1.00 63.00 91 SER A O 1
ATOM 721 N N . VAL A 1 92 ? -13.159 7.988 6.902 1.00 57.84 92 VAL A N 1
ATOM 722 C CA . VAL A 1 92 ? -14.626 7.868 6.786 1.00 57.84 92 VAL A CA 1
ATOM 723 C C . VAL A 1 92 ? -15.241 7.119 7.984 1.00 57.84 92 VAL A C 1
ATOM 725 O O . VAL A 1 92 ? -16.456 7.149 8.171 1.00 57.84 92 VAL A O 1
ATOM 728 N N . GLY A 1 93 ? -14.428 6.516 8.856 1.00 46.62 93 GLY A N 1
ATOM 729 C CA . GLY A 1 93 ? -14.886 5.936 10.115 1.00 46.62 93 GLY A CA 1
ATOM 730 C C . GLY A 1 93 ? -13.907 4.911 10.669 1.00 46.62 93 GLY A C 1
ATOM 731 O O . GLY A 1 93 ? -13.383 4.078 9.934 1.00 46.62 93 GLY A O 1
ATOM 732 N N . THR A 1 94 ? -13.684 4.974 11.981 1.00 43.03 94 THR A N 1
ATOM 733 C CA . THR A 1 94 ? -12.879 4.041 12.773 1.00 43.03 94 THR A CA 1
ATOM 734 C C . THR A 1 94 ? -13.185 2.592 12.394 1.00 43.03 94 THR A C 1
ATOM 736 O O . THR A 1 94 ? -14.255 2.070 12.706 1.00 43.03 94 THR A O 1
ATOM 739 N N . VAL A 1 95 ? -12.228 1.922 11.744 1.00 44.72 95 VAL A N 1
ATOM 740 C CA . VAL A 1 95 ? -12.252 0.465 11.582 1.00 44.72 95 VAL A CA 1
ATOM 741 C C . VAL A 1 95 ? -11.844 -0.132 12.922 1.00 44.72 95 VAL A C 1
ATOM 743 O O . VAL A 1 95 ? -10.686 -0.465 13.159 1.00 44.72 95 VAL A O 1
ATOM 746 N N . ASP A 1 96 ? -12.799 -0.189 13.840 1.00 39.41 96 ASP A N 1
ATOM 747 C CA . ASP A 1 96 ? -12.635 -0.915 15.085 1.00 39.41 96 ASP A CA 1
ATOM 748 C C . ASP A 1 96 ? -12.704 -2.416 14.766 1.00 39.41 96 ASP A C 1
ATOM 750 O O . ASP A 1 96 ? -13.758 -2.962 14.429 1.00 39.41 96 ASP A O 1
ATOM 754 N N . ALA A 1 97 ? -11.543 -3.072 14.795 1.00 39.88 97 ALA A N 1
ATOM 755 C CA . ALA A 1 97 ? -11.420 -4.501 14.536 1.00 39.88 97 ALA A CA 1
ATOM 756 C C . ALA A 1 97 ? -12.187 -5.340 15.577 1.00 39.88 97 ALA A C 1
ATOM 758 O O . ALA A 1 97 ? -12.674 -6.418 15.234 1.00 39.88 97 ALA A O 1
ATOM 759 N N . GLU A 1 98 ? -12.368 -4.839 16.808 1.00 36.25 98 GLU A N 1
ATOM 760 C CA . GLU A 1 98 ? -13.215 -5.486 17.814 1.00 36.25 98 GLU A CA 1
ATOM 761 C C . GLU A 1 98 ? -14.702 -5.276 17.509 1.00 36.25 98 GLU A C 1
ATOM 763 O O . GLU A 1 98 ? -15.468 -6.240 17.567 1.00 36.25 98 GLU A O 1
ATOM 768 N N . ALA A 1 99 ? -15.130 -4.083 17.082 1.00 41.69 99 ALA A N 1
ATOM 769 C CA . ALA A 1 99 ? -16.520 -3.859 16.661 1.00 41.69 99 ALA A CA 1
ATOM 770 C C . ALA A 1 99 ? -16.887 -4.646 15.386 1.00 41.69 99 ALA A C 1
ATOM 772 O O . ALA A 1 99 ? -17.996 -5.173 15.279 1.00 41.69 99 ALA A O 1
ATOM 773 N N . ALA A 1 100 ? -15.950 -4.792 14.443 1.00 40.56 100 ALA A N 1
ATOM 774 C CA . ALA A 1 100 ? -16.132 -5.572 13.218 1.00 40.56 100 ALA A CA 1
ATOM 775 C C . ALA A 1 100 ? -16.173 -7.093 13.471 1.00 40.56 100 ALA A C 1
ATOM 777 O O . ALA A 1 100 ? -16.835 -7.822 12.729 1.00 40.56 100 ALA A O 1
ATOM 778 N N . CYS A 1 101 ? -15.505 -7.576 14.525 1.00 36.69 101 CYS A N 1
ATOM 779 C CA . CYS A 1 101 ? -15.540 -8.981 14.946 1.00 36.69 101 CYS A CA 1
ATOM 780 C C . CYS A 1 101 ? -16.743 -9.333 15.841 1.00 36.69 101 CYS A C 1
ATOM 782 O O . CYS A 1 101 ? -17.072 -10.512 15.967 1.00 36.69 101 CYS A O 1
ATOM 784 N N . SER A 1 102 ? -17.423 -8.346 16.435 1.00 35.50 102 SER A N 1
ATOM 785 C CA . SER A 1 102 ? -18.422 -8.579 17.493 1.00 35.50 102 SER A CA 1
ATOM 786 C C . SER A 1 102 ? -19.886 -8.665 17.037 1.00 35.50 102 SER A C 1
ATOM 788 O O . SER A 1 102 ? -20.766 -8.800 17.885 1.00 35.50 102 SER A O 1
ATOM 790 N N . GLN A 1 103 ? -20.198 -8.641 15.735 1.00 37.53 103 GLN A N 1
ATOM 791 C CA . GLN A 1 103 ? -21.575 -8.865 15.259 1.00 37.53 103 GLN A CA 1
ATOM 792 C C . GLN A 1 103 ? -21.713 -10.114 14.378 1.00 37.53 103 GLN A C 1
ATOM 794 O O . GLN A 1 103 ? -21.703 -10.032 13.146 1.00 37.53 103 GLN A O 1
ATOM 799 N N . PRO A 1 104 ? -21.922 -11.293 14.992 1.00 43.28 104 PRO A N 1
ATOM 800 C CA . PRO A 1 104 ? -22.553 -12.405 14.314 1.00 43.28 104 PRO A CA 1
ATOM 801 C C . PRO A 1 104 ? -24.063 -12.129 14.198 1.00 43.28 104 PRO A C 1
ATOM 803 O O . PRO A 1 104 ? -24.754 -11.964 15.198 1.00 43.28 104 PRO A O 1
ATOM 806 N N . ALA A 1 105 ? -24.554 -12.160 12.957 1.00 40.69 105 ALA A N 1
ATOM 807 C CA . ALA A 1 105 ? -25.959 -12.184 12.530 1.00 40.69 105 ALA A CA 1
ATOM 808 C C . ALA A 1 105 ? -26.720 -10.847 12.445 1.00 40.69 105 ALA A C 1
ATOM 810 O O . ALA A 1 105 ? -26.998 -10.201 13.444 1.00 40.69 105 ALA A O 1
ATOM 811 N N . LEU A 1 106 ? -27.137 -10.523 11.212 1.00 32.97 106 LEU A N 1
ATOM 812 C CA . LEU A 1 106 ? -28.473 -10.083 10.760 1.00 32.97 106 LEU A CA 1
ATOM 813 C C . LEU A 1 106 ? -28.344 -9.869 9.230 1.00 32.97 106 LEU A C 1
ATOM 815 O O . LEU A 1 106 ? -27.461 -9.153 8.786 1.00 32.97 106 LEU A O 1
ATOM 819 N N . ALA A 1 107 ? -29.104 -10.468 8.318 1.00 34.72 107 ALA A N 1
ATOM 820 C CA . ALA A 1 107 ? -30.324 -11.238 8.424 1.00 34.72 107 ALA A CA 1
ATOM 821 C C . ALA A 1 107 ? -30.395 -12.227 7.246 1.00 34.72 107 ALA A C 1
ATOM 823 O O . ALA A 1 107 ? -30.149 -11.867 6.092 1.00 34.72 107 ALA A O 1
ATOM 824 N N . MET A 1 108 ? -30.800 -13.467 7.533 1.00 34.69 108 MET A N 1
ATOM 825 C CA . MET A 1 108 ? -31.550 -14.256 6.559 1.00 34.69 108 MET A CA 1
ATOM 826 C C . MET A 1 108 ? -32.667 -13.369 6.002 1.00 34.69 108 MET A C 1
ATOM 828 O O . MET A 1 108 ? -33.505 -12.881 6.760 1.00 34.69 108 MET A O 1
ATOM 832 N N . ARG A 1 109 ? -32.699 -13.175 4.682 1.00 32.91 109 ARG A N 1
ATOM 833 C CA . ARG A 1 109 ? -33.923 -12.749 4.003 1.00 32.91 109 ARG A CA 1
ATOM 834 C C . ARG A 1 109 ? -34.950 -13.866 4.179 1.00 32.91 109 ARG A C 1
ATOM 836 O O . ARG A 1 109 ? -34.943 -14.828 3.420 1.00 32.91 109 ARG A O 1
ATOM 843 N N . VAL A 1 110 ? -35.826 -13.737 5.169 1.00 44.75 110 VAL A N 1
ATOM 844 C CA . VAL A 1 110 ? -37.159 -14.334 5.080 1.00 44.75 110 VAL A CA 1
ATOM 845 C C . VAL A 1 110 ? -37.983 -13.365 4.229 1.00 44.75 110 VAL A C 1
ATOM 847 O O . VAL A 1 110 ? -38.121 -12.204 4.622 1.00 44.75 110 VAL A O 1
ATOM 850 N N . PRO A 1 111 ? -38.474 -13.763 3.044 1.00 37.97 111 PRO A N 1
ATOM 851 C CA . PRO A 1 111 ? -39.348 -12.902 2.266 1.00 37.97 111 PRO A CA 1
ATOM 852 C C . PRO A 1 111 ? -40.676 -12.750 3.013 1.00 37.97 111 PRO A C 1
ATOM 854 O O . PRO A 1 111 ? -41.399 -13.720 3.230 1.00 37.97 111 PRO A O 1
ATOM 857 N N . ALA A 1 112 ? -40.999 -11.523 3.415 1.00 46.28 112 ALA A N 1
ATOM 858 C CA . ALA A 1 112 ? -42.347 -11.174 3.831 1.00 46.28 112 ALA A CA 1
ATOM 859 C C . ALA A 1 112 ? -43.198 -10.995 2.566 1.00 46.28 112 ALA A C 1
ATOM 861 O O . ALA A 1 112 ? -43.111 -9.963 1.904 1.00 46.28 112 ALA A O 1
ATOM 862 N N . GLY A 1 113 ? -43.984 -12.017 2.220 1.00 43.59 113 GLY A N 1
ATOM 863 C CA . GLY A 1 113 ? -45.036 -11.903 1.209 1.00 43.59 113 GLY A CA 1
ATOM 864 C C . GLY A 1 113 ? -45.204 -13.128 0.318 1.00 43.59 113 GLY A C 1
ATOM 865 O O . GLY A 1 113 ? -44.781 -13.112 -0.832 1.00 43.59 113 GLY A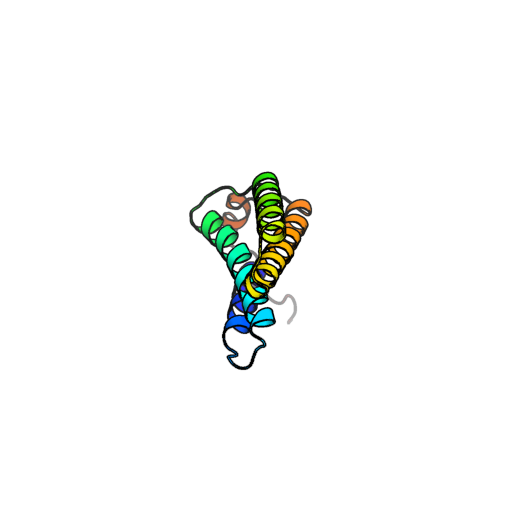 O 1
ATOM 866 N N . ALA A 1 114 ? -45.873 -14.154 0.835 1.00 36.47 114 ALA A N 1
ATOM 867 C CA . ALA A 1 114 ? -46.756 -15.009 0.046 1.00 36.47 114 ALA A CA 1
ATOM 868 C C . ALA A 1 114 ? -47.836 -15.529 1.003 1.00 36.47 114 ALA A C 1
ATOM 870 O O . ALA A 1 114 ? -47.646 -16.529 1.695 1.00 36.47 114 ALA A O 1
ATOM 871 N N . GLN A 1 115 ? -48.903 -14.737 1.126 1.00 40.66 115 GLN A N 1
ATOM 872 C CA . GLN A 1 115 ? -50.229 -15.295 1.380 1.00 40.66 115 GLN A CA 1
ATOM 873 C C . GLN A 1 115 ? -50.657 -16.098 0.153 1.00 40.66 115 GLN A C 1
ATOM 875 O O . GLN A 1 115 ? -50.256 -15.691 -0.964 1.00 40.66 115 GLN A O 1
#

Sequence (115 aa):
MSDVLALREAATARAKDRTIDPNVFAYHTGSAYAARKVLYALAVGEIITESDLQSTLTKLTTDLEKAREHQHQWYYSGGIAMTTYLLQQWSVGTVDAEAACSQPALAMRVPAGAQ

Radius of gyration: 18.04 Å; chains: 1; bounding box: 68×25×38 Å

Organism: Mycolicibacterium fortuitum (NCBI:txid1766)

Foldseek 3Di:
DPDLVVLQCQLPVQQPDPVDDLLSNLLSQLLSVLSVVVVVCLVVPHDDDLVNLVVQLVVLVVQLVVDPDSSSVSSSNSNNVNSVVVSVVCVVDPPPSCVVVPDDDDDDPPDDDDD

pLDDT: mean 71.17, std 20.45, range [32.91, 95.88]